Protein AF-A0A954F9F9-F1 (afdb_monomer_lite)

Radius of gyration: 12.63 Å; chains: 1; bounding box: 31×33×28 Å

Secondary structure (DSSP, 8-state):
----S-HHHHHHHHHHHHTSSSEEEEEETTEEEETT-HHHHHHT---TTPPPEEEEESTTHHHHHHHHHHHHHTTTGGGTTTS-S--

Sequence (87 aa):
MKQGLHLRPISEIVRIARDYTCDLKISNGDQSGNAKEVYDLLELKAMPDTQLVLEANGDDASKLMEEIVQFFESGYKKFEELSDLPD

pLDDT: mean 88.31, std 15.84, range [39.28, 98.56]

Foldseek 3Di:
DPAFQDQQLLVVLLVLQVVDPKWKWKAQVPQIATSVDSVSSVVRSGGPPGDMDMDIDDDCRVVSVVVVVVCVVVVVPVVPVVVPPDD

Structure (mmCIF, N/CA/C/O backbone):
data_AF-A0A954F9F9-F1
#
_entry.id   AF-A0A954F9F9-F1
#
loop_
_atom_site.group_PDB
_atom_site.id
_atom_site.type_symbol
_atom_site.label_atom_id
_atom_site.label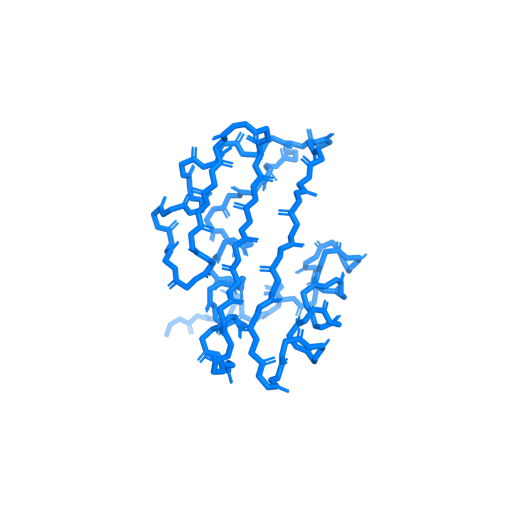_alt_id
_atom_site.label_comp_id
_atom_site.label_asym_id
_atom_site.label_entity_id
_atom_site.label_seq_id
_atom_site.pdbx_PDB_ins_code
_atom_site.Cartn_x
_atom_site.Cartn_y
_atom_site.Cartn_z
_atom_site.occupancy
_atom_site.B_iso_or_equiv
_atom_site.auth_seq_id
_atom_site.auth_comp_id
_atom_site.auth_asym_id
_atom_site.auth_atom_id
_atom_site.pdbx_PDB_model_num
ATOM 1 N N . MET A 1 1 ? -5.596 14.210 16.862 1.00 46.19 1 MET A N 1
ATOM 2 C CA . MET A 1 1 ? -6.599 13.290 16.277 1.00 46.19 1 MET A CA 1
ATOM 3 C C . MET A 1 1 ? -5.855 12.342 15.355 1.00 46.19 1 MET A C 1
ATOM 5 O O . MET A 1 1 ? -5.003 12.830 14.624 1.00 46.19 1 MET A O 1
ATOM 9 N N . LYS A 1 2 ? -6.105 11.027 15.411 1.00 58.81 2 LYS A N 1
ATOM 10 C CA . LYS A 1 2 ? -5.574 10.112 14.389 1.00 58.81 2 LYS A CA 1
ATOM 11 C C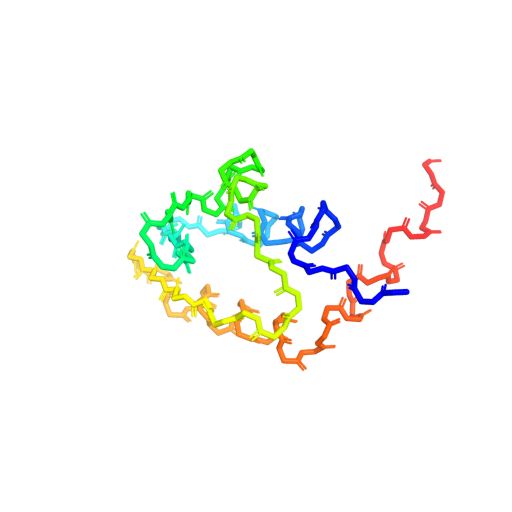 . LYS A 1 2 ? -6.223 10.509 13.061 1.00 58.81 2 LYS A C 1
ATOM 13 O O . LYS A 1 2 ? -7.440 10.426 12.937 1.00 58.81 2 LYS A O 1
ATOM 18 N N . GLN A 1 3 ? -5.440 11.035 12.130 1.00 72.06 3 GLN A N 1
ATOM 19 C CA . GLN A 1 3 ? -5.886 11.269 10.759 1.00 72.06 3 GLN A CA 1
ATOM 20 C C . GLN A 1 3 ? -5.721 9.920 10.055 1.00 72.06 3 GLN A C 1
ATOM 22 O O . GLN A 1 3 ? -4.686 9.290 10.254 1.00 72.06 3 GLN A O 1
ATOM 27 N N . GLY A 1 4 ? -6.747 9.423 9.359 1.00 84.19 4 GLY A N 1
ATOM 28 C CA . GLY A 1 4 ? -6.709 8.122 8.676 1.00 84.19 4 GLY A CA 1
ATOM 29 C C . GLY A 1 4 ? -5.682 8.092 7.537 1.00 84.19 4 GLY A C 1
ATOM 30 O O . GLY A 1 4 ? -4.579 8.622 7.665 1.00 84.19 4 GLY A O 1
ATOM 31 N N . LEU A 1 5 ? -6.019 7.520 6.387 1.00 88.75 5 LEU A N 1
ATOM 32 C CA . LEU A 1 5 ? -5.158 7.623 5.210 1.00 88.75 5 LEU A CA 1
ATOM 33 C C . LEU A 1 5 ? -5.286 9.030 4.595 1.00 88.75 5 LEU A C 1
ATOM 35 O O . LEU A 1 5 ? -6.123 9.286 3.740 1.00 88.75 5 LEU A O 1
ATOM 39 N N . HIS A 1 6 ? -4.503 9.972 5.121 1.00 89.31 6 HIS A N 1
ATOM 40 C CA . HIS A 1 6 ? -4.453 11.380 4.720 1.00 89.31 6 HIS A CA 1
ATOM 41 C C . HIS A 1 6 ? -3.228 11.656 3.833 1.00 89.31 6 HIS A C 1
ATOM 43 O O . HIS A 1 6 ? -2.433 10.758 3.573 1.00 89.31 6 HIS A O 1
ATOM 49 N N . LEU A 1 7 ? -3.047 12.903 3.382 1.00 89.19 7 LEU A N 1
ATOM 50 C CA . LEU A 1 7 ? -2.020 13.266 2.392 1.00 89.19 7 LEU A CA 1
ATOM 51 C C . LEU A 1 7 ? -0.611 12.747 2.712 1.00 89.19 7 LEU A C 1
ATOM 53 O O . LEU A 1 7 ? 0.053 12.246 1.817 1.00 89.19 7 LEU A O 1
ATOM 57 N N . ARG A 1 8 ? -0.158 12.827 3.968 1.00 88.12 8 ARG A N 1
ATOM 58 C CA . ARG A 1 8 ? 1.203 12.413 4.344 1.00 88.12 8 ARG A CA 1
ATOM 59 C C . ARG A 1 8 ? 1.461 10.916 4.092 1.00 88.12 8 ARG A C 1
ATOM 61 O O . ARG A 1 8 ? 2.347 10.619 3.296 1.00 88.12 8 ARG A O 1
ATOM 68 N N . PRO A 1 9 ? 0.711 9.967 4.692 1.00 91.75 9 PRO A N 1
ATOM 69 C CA . PRO A 1 9 ? 0.899 8.554 4.382 1.00 91.75 9 PRO A CA 1
ATOM 70 C C . PRO A 1 9 ? 0.541 8.212 2.928 1.00 91.75 9 PRO A C 1
ATOM 72 O O . PRO A 1 9 ? 1.153 7.314 2.364 1.00 91.75 9 PRO A O 1
ATOM 75 N N . ILE A 1 10 ? -0.389 8.936 2.290 1.00 94.81 10 ILE A N 1
ATOM 76 C CA . ILE A 1 10 ? -0.692 8.753 0.860 1.00 94.81 10 ILE A CA 1
ATOM 77 C C . ILE A 1 10 ? 0.532 9.045 -0.009 1.00 94.81 10 ILE A C 1
ATOM 79 O O . ILE A 1 10 ? 0.854 8.245 -0.882 1.00 94.81 10 ILE A O 1
ATOM 83 N N . SER A 1 11 ? 1.226 10.159 0.226 1.00 93.44 11 SER A N 1
ATOM 84 C CA . SER A 1 11 ? 2.412 10.528 -0.550 1.00 93.44 11 SER A CA 1
ATOM 85 C C . SER A 1 11 ? 3.511 9.472 -0.453 1.00 93.44 11 SER A C 1
ATOM 87 O O . SER A 1 11 ? 4.137 9.158 -1.463 1.00 93.44 11 SER A O 1
ATOM 89 N N . GLU A 1 12 ? 3.711 8.878 0.726 1.00 94.56 12 GLU A N 1
ATOM 90 C CA . GLU A 1 12 ? 4.684 7.794 0.895 1.00 94.56 12 GLU A CA 1
ATOM 91 C C . GLU A 1 12 ? 4.247 6.497 0.212 1.00 94.56 12 GLU A C 1
ATOM 93 O O . GLU A 1 12 ? 5.070 5.873 -0.452 1.00 94.56 12 GLU A O 1
ATOM 98 N N . ILE A 1 13 ? 2.964 6.120 0.279 1.00 96.19 13 ILE A N 1
ATOM 99 C CA . ILE A 1 13 ? 2.445 4.982 -0.499 1.00 96.19 13 ILE A CA 1
ATOM 100 C C . ILE A 1 13 ? 2.701 5.200 -1.989 1.00 96.19 13 ILE A C 1
ATOM 102 O O . ILE A 1 13 ? 3.162 4.285 -2.663 1.00 96.19 13 ILE A O 1
ATOM 106 N N . VAL A 1 14 ? 2.435 6.405 -2.498 1.00 97.06 14 VAL A N 1
ATOM 107 C CA . VAL A 1 14 ? 2.651 6.744 -3.910 1.00 97.06 14 VAL A CA 1
ATOM 108 C C . VAL A 1 14 ? 4.129 6.693 -4.272 1.00 97.06 14 VAL A C 1
ATOM 110 O O . VAL A 1 14 ? 4.469 6.189 -5.342 1.00 97.06 14 VAL A O 1
ATOM 113 N N . ARG A 1 15 ? 5.013 7.181 -3.394 1.00 96.31 15 ARG A N 1
ATOM 114 C CA . ARG A 1 15 ? 6.464 7.090 -3.584 1.00 96.31 15 ARG A CA 1
ATOM 115 C C . ARG A 1 15 ? 6.903 5.630 -3.679 1.00 96.31 15 ARG A C 1
ATOM 117 O O . ARG A 1 15 ? 7.477 5.262 -4.696 1.00 96.31 15 ARG A O 1
ATOM 124 N N . ILE A 1 16 ? 6.546 4.812 -2.684 1.00 96.75 16 ILE A N 1
ATOM 125 C CA . ILE A 1 16 ? 6.845 3.375 -2.656 1.00 96.75 16 ILE A CA 1
ATOM 126 C C . ILE A 1 16 ? 6.292 2.711 -3.919 1.00 96.75 16 ILE A C 1
ATOM 128 O O . ILE A 1 16 ? 7.044 2.104 -4.664 1.00 96.75 16 ILE A O 1
ATOM 132 N N . ALA A 1 17 ? 5.005 2.879 -4.229 1.00 97.75 17 ALA A N 1
ATOM 133 C CA . ALA A 1 17 ? 4.366 2.236 -5.376 1.00 97.75 17 ALA A CA 1
ATOM 134 C C . ALA A 1 17 ? 5.018 2.599 -6.721 1.00 97.75 17 ALA A C 1
ATOM 136 O O . ALA A 1 17 ? 5.019 1.776 -7.634 1.00 97.75 17 ALA A O 1
ATOM 137 N N . ARG A 1 18 ? 5.572 3.810 -6.864 1.00 97.25 18 ARG A N 1
ATOM 138 C CA . ARG A 1 18 ? 6.261 4.264 -8.085 1.00 97.25 18 ARG A CA 1
ATOM 139 C C . ARG A 1 18 ? 7.683 3.724 -8.235 1.00 97.25 18 ARG A C 1
ATOM 141 O O . ARG A 1 18 ? 8.184 3.731 -9.357 1.00 97.25 18 ARG A O 1
ATOM 148 N N . ASP A 1 19 ? 8.293 3.221 -7.165 1.00 97.62 19 ASP A N 1
ATOM 149 C CA . ASP A 1 19 ? 9.596 2.546 -7.219 1.00 97.62 19 ASP A CA 1
ATOM 150 C C . ASP A 1 19 ? 9.489 1.119 -7.804 1.00 97.62 19 ASP A C 1
ATOM 152 O O . ASP A 1 19 ? 10.504 0.503 -8.137 1.00 97.62 19 ASP A O 1
ATOM 156 N N . TYR A 1 20 ? 8.262 0.612 -7.989 1.00 98.06 20 TYR A N 1
ATOM 157 C CA . TYR A 1 20 ? 7.971 -0.715 -8.532 1.00 98.06 20 TYR A CA 1
ATOM 158 C C . TYR A 1 20 ? 7.244 -0.663 -9.882 1.00 98.06 20 TYR A C 1
ATOM 160 O O . TYR A 1 20 ? 6.497 0.264 -10.219 1.00 98.06 20 TYR A O 1
ATOM 168 N N . THR A 1 21 ? 7.450 -1.716 -10.670 1.00 97.12 21 THR A N 1
ATOM 169 C CA . THR A 1 21 ? 6.839 -1.882 -11.994 1.00 97.12 21 THR A CA 1
ATOM 170 C C . THR A 1 21 ? 5.433 -2.469 -11.924 1.00 97.12 21 THR A C 1
ATOM 172 O O . THR A 1 21 ? 4.595 -2.081 -12.737 1.00 97.12 21 THR A O 1
ATOM 175 N N . CYS A 1 22 ? 5.142 -3.320 -10.935 1.00 97.81 22 CYS A N 1
ATOM 176 C CA . CYS A 1 22 ? 3.810 -3.866 -10.686 1.00 97.81 22 CYS A CA 1
ATOM 177 C C . CYS A 1 22 ? 2.761 -2.793 -10.388 1.00 97.81 22 CYS A C 1
ATOM 179 O O . CYS A 1 22 ? 3.061 -1.660 -9.997 1.00 97.81 22 CYS A O 1
ATOM 181 N N . ASP A 1 23 ? 1.504 -3.182 -10.555 1.00 98.00 23 ASP A N 1
ATOM 182 C CA . ASP A 1 23 ? 0.359 -2.381 -10.153 1.00 98.00 23 ASP A CA 1
ATOM 183 C C . ASP A 1 23 ? -0.007 -2.669 -8.698 1.00 98.00 23 ASP A C 1
ATOM 185 O O . ASP A 1 23 ? 0.089 -3.809 -8.241 1.00 98.00 23 ASP A O 1
ATOM 189 N N . LEU A 1 24 ? -0.475 -1.637 -7.992 1.00 98.56 24 LEU A N 1
ATOM 190 C CA . LEU A 1 24 ? -1.007 -1.729 -6.636 1.00 98.56 24 LEU A CA 1
ATOM 191 C C . LEU A 1 24 ? -2.368 -1.045 -6.572 1.00 98.56 24 LEU A C 1
ATOM 193 O O . LEU A 1 24 ? -2.481 0.159 -6.804 1.00 98.56 24 LEU A O 1
ATOM 197 N N . LYS A 1 25 ? -3.392 -1.811 -6.209 1.00 98.56 25 LYS A N 1
ATOM 198 C CA . LYS A 1 25 ? -4.740 -1.318 -5.937 1.00 98.56 25 LYS A CA 1
ATOM 199 C C . LYS A 1 25 ? -5.004 -1.372 -4.438 1.00 98.56 25 LYS A C 1
ATOM 201 O O . LYS A 1 25 ? -4.778 -2.403 -3.804 1.00 98.56 25 LYS A O 1
ATOM 206 N N . ILE A 1 26 ? -5.520 -0.278 -3.886 1.00 98.12 26 ILE A N 1
ATOM 207 C CA . ILE A 1 26 ? -5.969 -0.203 -2.491 1.00 98.12 26 ILE A CA 1
ATOM 208 C C . ILE A 1 26 ? -7.472 0.042 -2.491 1.00 98.12 26 ILE A C 1
ATOM 210 O O . ILE A 1 26 ? -7.954 0.908 -3.218 1.00 98.12 26 ILE A O 1
ATOM 214 N N . SER A 1 27 ? -8.206 -0.724 -1.686 1.00 98.06 27 SER A N 1
ATOM 215 C CA . SER A 1 27 ? -9.666 -0.648 -1.620 1.00 98.06 27 SER A CA 1
ATOM 216 C C . SER A 1 27 ? -10.173 -0.436 -0.195 1.00 98.06 27 SER A C 1
ATOM 218 O O . SER A 1 27 ? -9.637 -1.007 0.755 1.00 98.06 27 SER A O 1
ATOM 220 N N . ASN A 1 28 ? -11.232 0.361 -0.072 1.00 96.81 28 ASN A N 1
ATOM 221 C CA . ASN A 1 28 ? -12.036 0.571 1.127 1.00 96.81 28 ASN A CA 1
ATOM 222 C C . ASN A 1 28 ? -13.502 0.255 0.785 1.00 96.81 28 ASN A C 1
ATOM 224 O O . ASN A 1 28 ? -14.201 1.080 0.192 1.00 96.81 28 ASN A O 1
ATOM 228 N N . GLY A 1 29 ? -13.959 -0.956 1.118 1.00 95.19 29 GLY A N 1
ATOM 229 C CA . GLY A 1 29 ? -15.270 -1.447 0.686 1.00 95.19 29 GLY A CA 1
ATOM 230 C C . GLY A 1 29 ? -15.382 -1.461 -0.841 1.00 95.19 29 GLY A C 1
ATOM 231 O O . GLY A 1 29 ? -14.567 -2.090 -1.512 1.00 95.19 29 GLY A O 1
ATOM 232 N N . ASP A 1 30 ? -16.364 -0.737 -1.376 1.00 94.94 30 ASP A N 1
ATOM 233 C CA . ASP A 1 30 ? -16.627 -0.648 -2.820 1.00 94.94 30 ASP A CA 1
ATOM 234 C C . ASP A 1 30 ? -15.763 0.405 -3.541 1.00 94.94 30 ASP A C 1
ATOM 236 O O . ASP A 1 30 ? -15.809 0.513 -4.766 1.00 94.94 30 ASP A O 1
ATOM 240 N N . GLN A 1 31 ? -14.991 1.210 -2.803 1.00 96.44 31 GLN A N 1
ATOM 241 C CA . GLN A 1 31 ? -14.078 2.192 -3.387 1.00 96.44 31 GLN A CA 1
ATOM 242 C C . GLN A 1 31 ? -12.695 1.577 -3.575 1.00 96.44 31 GLN A C 1
ATOM 244 O O . GLN A 1 31 ? -12.160 0.965 -2.653 1.00 96.44 31 GLN A O 1
ATOM 249 N N . SER A 1 32 ? -12.085 1.788 -4.738 1.00 97.69 32 SER A N 1
ATOM 250 C CA . SER A 1 32 ? -10.728 1.331 -5.040 1.00 97.69 32 SER A CA 1
ATOM 251 C C . SER A 1 32 ? -9.952 2.407 -5.782 1.00 97.69 32 SER A C 1
ATOM 253 O O . SER A 1 32 ? -10.527 3.079 -6.633 1.00 97.69 32 SER A O 1
ATOM 255 N N . GLY A 1 33 ? -8.657 2.516 -5.504 1.00 97.75 33 GLY A N 1
ATOM 256 C CA . GLY A 1 33 ? -7.770 3.496 -6.119 1.00 97.75 33 GLY A CA 1
ATOM 257 C C . GLY A 1 33 ? -6.433 2.894 -6.535 1.00 97.75 33 GLY A C 1
ATOM 258 O O . GLY A 1 33 ? -5.950 1.944 -5.905 1.00 97.75 33 GLY A O 1
ATOM 259 N N . ASN A 1 34 ? -5.833 3.445 -7.592 1.00 98.06 34 ASN A N 1
ATOM 260 C CA . ASN A 1 34 ? -4.466 3.125 -7.984 1.00 98.06 34 ASN A CA 1
ATOM 261 C C . ASN A 1 34 ? -3.484 3.782 -7.008 1.00 98.06 34 ASN A C 1
ATOM 263 O O . ASN A 1 34 ? -3.457 5.002 -6.858 1.00 98.06 34 ASN A O 1
ATOM 267 N N . ALA A 1 35 ? -2.629 2.986 -6.372 1.00 97.88 35 ALA A N 1
ATOM 268 C CA . ALA A 1 35 ? -1.695 3.494 -5.378 1.00 97.88 35 ALA A CA 1
ATOM 269 C C . ALA A 1 35 ? -0.556 4.346 -5.954 1.00 97.88 35 ALA A C 1
ATOM 271 O O . ALA A 1 35 ? 0.181 4.946 -5.182 1.00 97.88 35 ALA A O 1
ATOM 272 N N . LYS A 1 36 ? -0.412 4.436 -7.284 1.00 97.75 36 LYS A N 1
ATOM 273 C CA . LYS A 1 36 ? 0.516 5.365 -7.954 1.00 97.75 36 LYS A CA 1
ATOM 274 C C . LYS A 1 36 ? -0.074 6.771 -8.145 1.00 97.75 36 LYS A C 1
ATOM 276 O O . LYS A 1 36 ? 0.672 7.680 -8.526 1.00 97.75 36 LYS A O 1
ATOM 281 N N . GLU A 1 37 ? -1.362 6.968 -7.853 1.00 97.56 37 GLU A N 1
ATOM 282 C CA . GLU A 1 37 ? -2.085 8.232 -8.019 1.00 97.56 37 GLU A CA 1
ATOM 283 C C . GLU A 1 37 ? -2.592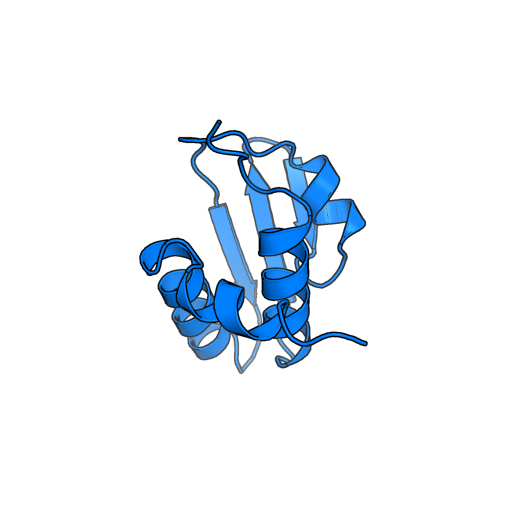 8.774 -6.673 1.00 97.56 37 GLU A C 1
ATOM 285 O O . GLU A 1 37 ? -3.400 8.159 -5.980 1.00 97.56 37 GLU A O 1
ATOM 290 N N . VAL A 1 38 ? -2.130 9.969 -6.287 1.00 96.06 38 VAL A N 1
ATOM 291 C CA . VAL A 1 38 ? -2.474 10.595 -4.992 1.00 96.06 38 VAL A CA 1
ATOM 292 C C . VAL A 1 38 ? -3.984 10.825 -4.854 1.00 96.06 38 VAL A C 1
ATOM 294 O O . VAL A 1 38 ? -4.543 10.618 -3.776 1.00 96.06 38 VAL A O 1
ATOM 297 N N . TYR A 1 39 ? -4.645 11.268 -5.929 1.00 95.25 39 TYR A N 1
ATOM 298 C CA . TYR A 1 39 ? -6.070 11.608 -5.904 1.00 95.25 39 TYR A CA 1
ATOM 299 C C . TYR A 1 39 ? -6.958 10.380 -5.693 1.00 95.25 39 TYR A C 1
ATOM 301 O O . TYR A 1 39 ? -7.851 10.433 -4.849 1.00 95.25 39 TYR A O 1
ATOM 309 N N . ASP A 1 40 ? -6.648 9.263 -6.349 1.00 96.81 40 ASP A N 1
ATOM 310 C CA . ASP A 1 40 ? -7.339 7.986 -6.158 1.00 96.81 40 ASP A CA 1
ATOM 311 C C . ASP A 1 40 ? -7.332 7.555 -4.684 1.00 96.81 40 ASP A C 1
ATOM 313 O O . ASP A 1 40 ? -8.355 7.143 -4.135 1.00 96.81 40 ASP A O 1
ATOM 317 N N . LEU A 1 41 ? -6.185 7.689 -4.011 1.00 96.00 41 LEU A N 1
ATOM 318 C CA . LEU A 1 41 ? -6.058 7.310 -2.604 1.00 96.00 41 LEU A CA 1
ATOM 319 C C . LEU A 1 41 ? -6.773 8.277 -1.651 1.00 96.00 41 LEU A C 1
ATOM 321 O O . LEU A 1 41 ? -7.291 7.844 -0.620 1.00 96.00 41 LEU A O 1
ATOM 325 N N . LEU A 1 42 ? -6.848 9.569 -1.985 1.00 93.06 42 LEU A N 1
ATOM 326 C CA . LEU A 1 42 ? -7.631 10.543 -1.214 1.00 93.06 42 LEU A CA 1
ATOM 327 C C . LEU A 1 42 ? -9.132 10.231 -1.261 1.00 93.06 42 LEU A C 1
ATOM 329 O O . LEU A 1 42 ? -9.841 10.422 -0.268 1.00 93.06 42 LEU A O 1
ATOM 333 N N . GLU A 1 43 ? -9.621 9.736 -2.398 1.00 93.75 43 GLU A N 1
ATOM 334 C CA . GLU A 1 43 ? -11.034 9.410 -2.596 1.00 93.75 43 GLU A CA 1
ATOM 335 C C . GLU A 1 43 ? -11.507 8.190 -1.799 1.00 93.75 43 GLU A C 1
ATOM 337 O O . GLU A 1 43 ? -12.706 8.093 -1.514 1.00 93.75 43 GLU A O 1
ATOM 342 N N . LEU A 1 44 ? -10.581 7.327 -1.359 1.00 94.94 44 LEU A N 1
ATOM 343 C CA . LEU A 1 44 ? -10.878 6.169 -0.507 1.00 94.94 44 LEU A CA 1
ATOM 344 C C . LEU A 1 44 ? -11.447 6.554 0.860 1.00 94.94 44 LEU A C 1
ATOM 346 O O . LEU A 1 44 ? -12.030 5.703 1.532 1.00 94.94 44 LEU A O 1
ATOM 350 N N . LYS A 1 45 ? -11.239 7.803 1.311 1.00 89.88 45 LYS A N 1
ATOM 351 C CA . LYS A 1 45 ? -11.758 8.333 2.589 1.00 89.88 45 LYS A CA 1
ATOM 352 C C . LYS A 1 45 ? -11.530 7.376 3.769 1.00 89.88 45 LYS A C 1
ATOM 354 O O . LYS A 1 45 ? -12.390 7.222 4.637 1.00 89.88 45 LYS A O 1
ATOM 359 N N . ALA A 1 46 ? -10.374 6.711 3.792 1.00 91.75 46 ALA A N 1
ATOM 360 C CA . ALA A 1 46 ? -10.077 5.679 4.774 1.00 91.75 46 ALA A CA 1
ATOM 361 C C . ALA A 1 46 ? -9.810 6.315 6.144 1.00 91.75 46 ALA A C 1
ATOM 363 O O . ALA A 1 46 ? -8.771 6.933 6.378 1.00 91.75 46 ALA A O 1
ATOM 364 N N . MET A 1 47 ? -10.772 6.182 7.053 1.00 91.12 47 MET A N 1
ATOM 365 C CA . MET A 1 47 ? -10.704 6.717 8.414 1.00 91.12 47 MET A CA 1
ATOM 366 C C . MET A 1 47 ? -9.878 5.793 9.324 1.00 91.12 47 MET A C 1
ATOM 368 O O . MET A 1 47 ? -9.635 4.640 8.960 1.00 91.12 47 MET A O 1
ATOM 372 N N . PRO A 1 48 ? -9.435 6.252 10.512 1.00 87.94 48 PRO A N 1
ATOM 373 C CA . PRO A 1 48 ? -8.813 5.362 11.488 1.00 87.94 48 PRO A CA 1
ATOM 374 C C . PRO A 1 48 ? -9.653 4.103 11.725 1.00 87.94 48 PRO A C 1
ATOM 376 O O . PRO A 1 48 ? -10.880 4.163 11.689 1.00 87.94 48 PRO A O 1
ATOM 379 N N . ASP A 1 49 ? -8.971 2.982 11.950 1.00 87.75 49 ASP A N 1
ATOM 380 C CA . ASP A 1 49 ? -9.570 1.666 12.211 1.00 87.75 49 ASP A CA 1
ATOM 381 C C . A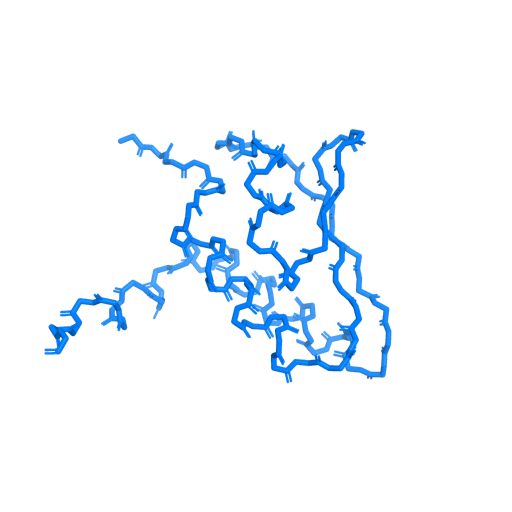SP A 1 49 ? -10.381 1.073 11.032 1.00 87.75 49 ASP A C 1
ATOM 383 O O . ASP A 1 49 ? -11.045 0.048 11.182 1.00 87.75 49 ASP A O 1
ATOM 387 N N . THR A 1 50 ? -10.288 1.668 9.835 1.00 90.94 50 THR A N 1
ATOM 388 C CA . THR A 1 50 ? -10.8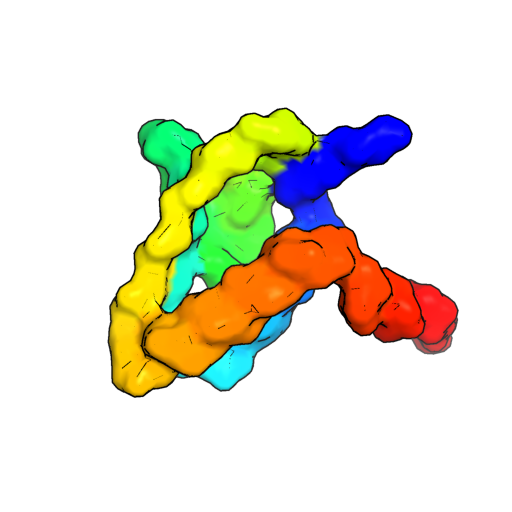30 1.094 8.592 1.00 90.94 50 THR A CA 1
ATOM 389 C C . THR A 1 50 ? -9.960 -0.065 8.112 1.00 90.94 50 THR A C 1
ATOM 391 O O . THR A 1 50 ? -8.732 0.043 8.079 1.00 90.94 50 THR A O 1
ATOM 394 N N . GLN A 1 51 ? -10.592 -1.157 7.680 1.00 93.75 51 GLN A N 1
ATOM 395 C CA . GLN A 1 51 ? -9.896 -2.252 7.012 1.00 93.75 51 GLN A CA 1
ATOM 396 C C . GLN A 1 51 ? -9.733 -1.940 5.522 1.00 93.75 51 GLN A C 1
ATOM 398 O O . GLN A 1 51 ? -10.712 -1.690 4.823 1.00 93.75 51 GLN A O 1
ATOM 403 N N . LEU A 1 52 ? -8.492 -1.988 5.043 1.00 95.31 52 LEU A N 1
ATOM 404 C CA . LEU A 1 52 ? -8.163 -1.846 3.629 1.00 95.31 52 LEU A CA 1
ATOM 405 C C . LEU A 1 52 ? -7.845 -3.206 3.015 1.00 95.31 52 LEU A C 1
ATOM 407 O O . LEU A 1 52 ? -7.309 -4.092 3.682 1.00 95.31 52 LEU A O 1
ATOM 411 N N . VAL A 1 53 ? -8.147 -3.345 1.728 1.00 97.56 53 VAL A N 1
ATOM 412 C CA . VAL A 1 53 ? -7.736 -4.491 0.911 1.00 97.56 53 VAL A CA 1
ATOM 413 C C . VAL A 1 53 ? -6.674 -4.023 -0.070 1.00 97.56 53 VAL A C 1
ATOM 415 O O . VAL A 1 53 ? -6.875 -3.034 -0.775 1.00 97.56 53 VAL A O 1
ATOM 418 N N . LEU A 1 54 ? -5.544 -4.725 -0.099 1.00 97.69 54 LEU A N 1
ATOM 419 C CA . LEU A 1 54 ? -4.402 -4.407 -0.944 1.00 97.69 54 LEU A CA 1
ATOM 420 C C . LEU A 1 54 ? -4.190 -5.539 -1.944 1.00 97.69 54 LEU A C 1
ATOM 422 O O . LEU A 1 54 ? -4.103 -6.704 -1.560 1.00 97.69 54 LEU A O 1
ATOM 426 N N . GLU A 1 55 ? -4.082 -5.190 -3.219 1.00 98.44 55 GLU A N 1
ATOM 427 C CA . GLU A 1 55 ? -3.864 -6.139 -4.308 1.00 98.44 55 GLU A CA 1
ATOM 428 C C . GLU A 1 55 ? -2.713 -5.648 -5.181 1.00 98.44 55 GLU A C 1
ATOM 430 O O . GLU A 1 55 ? -2.787 -4.553 -5.738 1.00 98.44 55 GLU A O 1
ATOM 435 N N . ALA A 1 56 ? -1.666 -6.463 -5.309 1.00 98.38 56 ALA A N 1
ATOM 436 C CA . ALA A 1 56 ? -0.523 -6.181 -6.168 1.00 98.38 56 ALA A CA 1
ATOM 437 C C . ALA A 1 56 ? -0.440 -7.197 -7.317 1.00 98.38 56 ALA A C 1
ATOM 439 O O . ALA A 1 56 ? -0.648 -8.393 -7.099 1.00 98.38 56 ALA A O 1
ATOM 440 N N . ASN A 1 57 ? -0.126 -6.739 -8.531 1.00 98.25 57 ASN A N 1
ATOM 441 C CA . ASN A 1 57 ? 0.000 -7.597 -9.712 1.00 98.25 57 ASN A CA 1
ATOM 442 C C . ASN A 1 57 ? 1.211 -7.199 -10.565 1.00 98.25 57 ASN A C 1
ATOM 444 O O . ASN A 1 57 ? 1.307 -6.062 -11.018 1.00 98.25 57 ASN A O 1
ATOM 448 N N . GLY A 1 58 ? 2.128 -8.144 -10.774 1.00 97.88 58 GLY A N 1
ATOM 449 C CA . GLY A 1 58 ? 3.340 -7.963 -11.571 1.00 97.88 58 GLY A CA 1
ATOM 450 C C . GLY A 1 58 ? 4.543 -8.693 -10.974 1.00 97.88 58 GLY A C 1
ATOM 451 O O . GLY A 1 58 ? 4.447 -9.321 -9.918 1.00 97.88 58 GLY A O 1
ATOM 452 N N . ASP A 1 59 ? 5.683 -8.595 -11.653 1.00 96.62 59 ASP A N 1
ATOM 453 C CA . ASP A 1 59 ? 6.885 -9.385 -11.351 1.00 96.62 59 ASP A CA 1
ATOM 454 C C . ASP A 1 59 ? 7.525 -9.042 -9.994 1.00 96.62 59 ASP A C 1
ATOM 456 O O . ASP A 1 59 ? 8.142 -9.893 -9.352 1.00 96.62 59 ASP A O 1
ATOM 460 N N . ASP A 1 60 ? 7.361 -7.805 -9.527 1.00 97.69 60 ASP A N 1
ATOM 461 C CA . ASP A 1 60 ? 7.873 -7.309 -8.248 1.00 97.69 60 ASP A CA 1
ATOM 462 C C . ASP A 1 60 ? 6.774 -7.114 -7.181 1.00 97.69 60 ASP A C 1
ATOM 464 O O . ASP A 1 60 ? 7.053 -6.602 -6.095 1.00 97.69 60 ASP A O 1
ATOM 468 N N . ALA A 1 6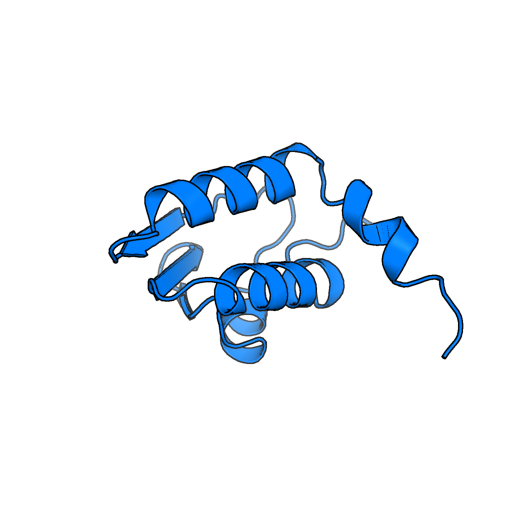1 ? 5.558 -7.627 -7.425 1.00 98.38 61 ALA A N 1
ATOM 469 C CA . ALA A 1 61 ? 4.395 -7.481 -6.541 1.00 98.38 61 ALA A CA 1
ATOM 470 C C . ALA A 1 61 ? 4.628 -7.987 -5.109 1.00 98.38 61 ALA A C 1
ATOM 472 O O . ALA A 1 61 ? 4.146 -7.384 -4.153 1.00 98.38 61 ALA A O 1
ATOM 473 N N . SER A 1 62 ? 5.380 -9.081 -4.939 1.00 98.06 62 SER A N 1
ATOM 474 C CA . SER A 1 62 ? 5.685 -9.611 -3.600 1.00 98.06 62 SER A CA 1
ATOM 475 C C . SER A 1 62 ? 6.566 -8.655 -2.792 1.00 98.06 62 SER A C 1
ATOM 477 O O . SER A 1 62 ? 6.292 -8.423 -1.620 1.00 98.06 62 SER A O 1
ATOM 479 N N . LYS A 1 63 ? 7.576 -8.048 -3.429 1.00 98.31 63 LYS A N 1
ATOM 480 C CA . LYS A 1 63 ? 8.493 -7.102 -2.772 1.00 98.31 63 LYS A CA 1
ATOM 481 C C . LYS A 1 63 ? 7.782 -5.805 -2.404 1.00 98.31 63 LYS A C 1
ATOM 483 O O . LYS A 1 63 ? 7.900 -5.343 -1.275 1.00 98.31 63 LYS A O 1
ATOM 488 N N . LEU A 1 64 ? 6.986 -5.279 -3.335 1.00 98.25 64 LEU A N 1
ATOM 489 C CA . LEU A 1 64 ? 6.112 -4.140 -3.082 1.00 98.25 64 LEU A CA 1
ATOM 490 C C . LEU A 1 64 ? 5.197 -4.414 -1.876 1.00 98.25 64 LEU A C 1
ATOM 492 O O . LEU A 1 64 ? 5.073 -3.569 -0.993 1.00 98.25 64 LEU A O 1
ATOM 496 N N . MET A 1 65 ? 4.548 -5.584 -1.832 1.00 98.25 65 MET A N 1
ATOM 497 C CA . MET A 1 65 ? 3.623 -5.916 -0.747 1.00 98.25 65 MET A CA 1
ATOM 498 C C . MET A 1 65 ? 4.338 -6.003 0.607 1.00 98.25 65 MET A C 1
ATOM 500 O O . MET A 1 65 ? 3.814 -5.497 1.595 1.00 98.25 65 MET A O 1
ATOM 504 N N . GLU A 1 66 ? 5.538 -6.586 0.660 1.00 97.69 66 GLU A N 1
ATOM 505 C CA . GLU A 1 66 ? 6.361 -6.608 1.877 1.00 97.69 66 GLU A CA 1
ATOM 506 C C . GLU A 1 66 ? 6.671 -5.192 2.385 1.00 97.69 66 GLU A C 1
ATOM 508 O O . GLU A 1 66 ? 6.488 -4.911 3.571 1.00 97.69 66 GLU A O 1
ATOM 513 N N . GLU A 1 67 ? 7.095 -4.285 1.503 1.00 97.00 67 GLU A N 1
ATOM 514 C CA . GLU A 1 67 ? 7.420 -2.905 1.879 1.00 97.00 67 GLU A CA 1
ATOM 515 C C . GLU A 1 67 ? 6.182 -2.119 2.333 1.00 97.00 67 GLU A C 1
ATOM 517 O O . GLU A 1 67 ? 6.220 -1.424 3.352 1.00 97.00 67 GLU A O 1
ATOM 522 N N . ILE A 1 68 ? 5.057 -2.275 1.632 1.00 96.56 68 ILE A N 1
ATOM 523 C CA . ILE A 1 68 ? 3.796 -1.627 1.995 1.00 96.56 68 ILE A CA 1
ATOM 524 C C . ILE A 1 68 ? 3.285 -2.137 3.347 1.00 96.56 68 ILE A C 1
ATOM 526 O O . ILE A 1 68 ? 2.895 -1.333 4.194 1.00 96.56 68 ILE A O 1
ATOM 530 N N . VAL A 1 69 ? 3.323 -3.446 3.607 1.00 95.12 69 VAL A N 1
ATOM 531 C CA . VAL A 1 69 ? 2.927 -3.995 4.915 1.00 95.12 69 VAL A CA 1
ATOM 532 C C . VAL A 1 69 ? 3.811 -3.430 6.027 1.00 95.12 69 VAL A C 1
ATOM 534 O O . VAL A 1 69 ? 3.285 -2.945 7.028 1.00 95.12 69 VAL A O 1
ATOM 537 N N . GLN A 1 70 ? 5.133 -3.389 5.832 1.00 94.56 70 GLN A N 1
ATOM 538 C CA . GLN A 1 70 ? 6.056 -2.786 6.802 1.00 94.56 70 GLN A CA 1
ATOM 539 C C . GLN A 1 70 ? 5.758 -1.300 7.047 1.00 94.56 70 GLN A C 1
ATOM 541 O O . GLN A 1 70 ? 5.831 -0.825 8.185 1.00 94.56 70 GLN A O 1
ATOM 546 N N . PHE A 1 71 ? 5.398 -0.559 5.998 1.00 93.81 71 PHE A N 1
ATOM 547 C CA . PHE A 1 71 ? 4.967 0.831 6.104 1.00 93.81 71 PHE A CA 1
ATOM 548 C C . PHE A 1 71 ? 3.760 0.958 7.054 1.00 93.81 71 PHE A C 1
ATOM 550 O O . PHE A 1 71 ? 3.857 1.694 8.043 1.00 93.81 71 PHE A O 1
ATOM 557 N N . PHE A 1 72 ? 2.695 0.171 6.850 1.00 91.00 72 PHE A N 1
ATOM 558 C CA . PHE A 1 72 ? 1.519 0.124 7.737 1.00 91.00 72 PHE A CA 1
ATOM 559 C C . PHE A 1 72 ? 1.854 -0.324 9.173 1.00 91.00 72 PHE A C 1
ATOM 561 O O . PHE A 1 72 ? 1.441 0.334 10.132 1.00 91.00 72 PHE A O 1
ATOM 568 N N . GLU A 1 73 ? 2.639 -1.390 9.353 1.00 90.81 73 GLU A N 1
ATOM 569 C CA . GLU A 1 73 ? 3.007 -1.929 10.674 1.00 90.81 73 GLU A CA 1
ATOM 570 C C . GLU A 1 73 ? 3.873 -0.969 11.499 1.00 90.81 73 GLU A C 1
ATOM 572 O O . GLU A 1 73 ? 3.750 -0.900 12.724 1.00 90.81 73 GLU A O 1
ATOM 577 N N . SER A 1 74 ? 4.715 -0.171 10.839 1.00 89.06 74 SER A N 1
ATOM 578 C CA . SER A 1 74 ? 5.535 0.847 11.507 1.00 89.06 74 SER A CA 1
ATOM 579 C C . SER A 1 74 ? 4.724 2.048 12.018 1.00 89.06 74 SER A C 1
ATOM 581 O O . SER A 1 74 ? 5.273 2.943 12.672 1.00 89.06 74 SER A O 1
ATOM 583 N N . GLY A 1 75 ? 3.424 2.106 11.702 1.00 83.88 75 GLY A N 1
ATOM 584 C CA . GLY A 1 75 ? 2.593 3.290 11.906 1.00 83.88 75 GLY A CA 1
ATOM 585 C C . GLY A 1 75 ? 3.122 4.502 11.140 1.00 83.88 75 GLY A C 1
ATOM 586 O O . GLY A 1 75 ? 2.941 5.628 11.598 1.00 83.88 75 GLY A O 1
ATOM 587 N N . TYR A 1 76 ? 3.839 4.258 10.036 1.00 81.19 76 TYR A N 1
ATOM 588 C CA . TYR A 1 76 ? 4.476 5.243 9.156 1.00 81.19 76 TYR A CA 1
ATOM 589 C C . TYR A 1 76 ? 5.533 6.153 9.814 1.00 81.19 76 TYR A C 1
ATOM 591 O O . TYR A 1 76 ? 6.049 7.059 9.165 1.00 81.19 76 TYR A O 1
ATOM 599 N N . LYS A 1 77 ? 5.917 5.902 11.076 1.00 69.19 77 LYS A N 1
ATOM 600 C CA . LYS A 1 77 ? 6.821 6.764 11.869 1.00 69.19 77 LYS A CA 1
ATOM 601 C C . LYS A 1 77 ? 8.211 6.927 11.261 1.00 69.19 77 LYS A C 1
ATOM 603 O O . LYS A 1 77 ? 8.797 7.999 11.332 1.00 69.19 77 LYS A O 1
ATOM 608 N N . LYS A 1 78 ? 8.734 5.867 10.638 1.00 59.41 78 LYS A N 1
ATOM 609 C CA . LYS A 1 78 ? 10.062 5.860 9.996 1.00 59.41 78 LYS A CA 1
ATOM 610 C C . LYS A 1 78 ? 10.169 6.876 8.849 1.00 59.41 78 LYS A C 1
ATOM 612 O O . LYS A 1 78 ? 11.267 7.276 8.484 1.00 59.41 78 LYS A O 1
ATOM 617 N N . PHE A 1 79 ? 9.032 7.290 8.301 1.00 59.06 79 PHE A N 1
ATOM 618 C CA . PHE A 1 79 ? 8.943 8.214 7.177 1.00 59.06 79 PHE A CA 1
ATOM 619 C C . PHE A 1 79 ? 8.545 9.629 7.624 1.00 59.06 79 PHE A C 1
ATOM 621 O O . PHE A 1 79 ? 8.466 10.533 6.799 1.00 59.06 79 PHE A O 1
ATOM 628 N N . GLU A 1 80 ? 8.333 9.851 8.929 1.00 56.50 80 GLU A N 1
ATOM 629 C CA . GLU A 1 80 ? 8.059 11.184 9.469 1.00 56.50 80 GLU A CA 1
ATOM 630 C C . GLU A 1 80 ? 9.326 12.047 9.585 1.00 56.50 80 GLU A C 1
ATOM 632 O O . GLU A 1 80 ? 9.253 13.256 9.389 1.00 56.50 80 GLU A O 1
ATOM 637 N N . GLU A 1 81 ? 10.494 11.439 9.813 1.00 51.12 81 GLU A N 1
ATOM 638 C CA . GLU A 1 81 ? 11.772 12.159 9.965 1.00 51.12 81 GLU A CA 1
ATOM 639 C C . GLU A 1 81 ? 12.315 12.740 8.644 1.00 51.12 81 GLU A C 1
ATOM 641 O O . GLU A 1 81 ? 13.159 13.633 8.663 1.00 51.12 81 GLU A O 1
ATOM 646 N N . LEU A 1 82 ? 11.828 12.274 7.487 1.00 52.38 82 LEU A N 1
ATOM 647 C CA . LEU A 1 82 ? 12.309 12.706 6.165 1.00 52.38 82 LEU A CA 1
ATOM 648 C C . LEU A 1 82 ? 11.606 13.963 5.628 1.00 52.38 82 LEU A C 1
ATOM 650 O O . LEU A 1 82 ? 12.133 14.597 4.719 1.00 52.38 82 LEU A O 1
ATOM 654 N N . SER A 1 83 ? 10.447 14.343 6.180 1.00 48.94 83 SER A N 1
ATOM 655 C CA . SER A 1 83 ? 9.686 15.525 5.741 1.00 48.94 83 SER A CA 1
ATOM 656 C C . SER A 1 83 ? 9.916 16.775 6.597 1.00 48.94 83 SER A C 1
ATOM 658 O O . SER A 1 83 ? 9.368 17.824 6.278 1.00 48.94 83 SER A O 1
ATOM 660 N N . ASP A 1 84 ? 10.674 16.659 7.692 1.00 48.47 84 ASP A N 1
ATOM 661 C CA . ASP A 1 84 ? 11.039 17.784 8.571 1.00 48.47 84 ASP A CA 1
ATOM 662 C C . ASP A 1 84 ? 12.386 18.422 8.173 1.00 48.47 84 ASP A C 1
ATOM 664 O O . ASP A 1 84 ? 12.910 19.290 8.876 1.00 48.47 84 ASP A O 1
ATOM 668 N N . LEU A 1 85 ? 12.958 18.014 7.036 1.00 42.28 85 LEU A N 1
ATOM 669 C CA . LEU A 1 85 ? 14.053 18.746 6.413 1.00 42.28 85 LEU A CA 1
ATOM 670 C C . LEU A 1 85 ? 13.467 19.994 5.732 1.00 42.28 85 LEU A C 1
ATOM 672 O O . LEU A 1 85 ? 12.582 19.844 4.890 1.00 42.28 85 LEU A O 1
ATOM 676 N N . PRO A 1 86 ? 13.905 21.212 6.102 1.00 39.28 86 PRO A N 1
ATOM 677 C CA . PRO A 1 86 ? 13.464 22.420 5.418 1.00 39.28 86 PRO A CA 1
ATOM 678 C C . PRO A 1 86 ? 13.884 22.382 3.941 1.00 39.28 86 PRO A C 1
ATOM 680 O O . PRO A 1 86 ? 14.972 21.885 3.637 1.00 39.28 86 PRO A O 1
ATOM 683 N N . ASP A 1 87 ? 13.000 22.905 3.082 1.00 53.25 87 ASP A N 1
ATOM 684 C CA . ASP A 1 87 ? 13.179 23.070 1.628 1.00 53.25 87 ASP A CA 1
ATOM 685 C C . ASP A 1 87 ? 14.546 23.666 1.233 1.00 53.25 87 ASP A C 1
ATOM 687 O O . ASP A 1 87 ? 15.015 24.616 1.912 1.00 53.25 87 ASP A O 1
#